Protein AF-A0A7S0AM60-F1 (afdb_monomer_lite)

Structure (mmCIF, N/CA/C/O backbone):
data_AF-A0A7S0AM60-F1
#
_entry.id   AF-A0A7S0AM60-F1
#
loop_
_atom_site.group_PDB
_atom_site.id
_atom_site.type_symbol
_atom_site.label_atom_id
_atom_site.label_alt_id
_atom_site.label_comp_id
_atom_site.label_asym_id
_atom_site.label_entity_id
_atom_site.label_seq_id
_atom_site.pdbx_PDB_ins_code
_atom_site.Cartn_x
_atom_site.Cartn_y
_atom_site.Cartn_z
_atom_site.occupancy
_atom_site.B_iso_or_equiv
_atom_site.auth_seq_id
_atom_site.auth_comp_id
_atom_site.auth_asym_id
_atom_site.auth_atom_id
_atom_site.pdbx_PDB_model_num
ATOM 1 N N . GLY A 1 1 ? 14.664 -9.187 2.694 1.00 61.78 1 GLY A N 1
ATOM 2 C CA . GLY A 1 1 ? 14.510 -7.841 3.279 1.00 61.78 1 GLY A CA 1
ATOM 3 C C . GLY A 1 1 ? 13.167 -7.243 2.916 1.00 61.78 1 GLY A C 1
ATOM 4 O O . GLY A 1 1 ? 12.250 -7.321 3.715 1.00 61.78 1 GLY A O 1
ATOM 5 N N . PHE A 1 2 ? 13.024 -6.719 1.698 1.00 70.62 2 PHE A N 1
ATOM 6 C CA . PHE A 1 2 ? 11.823 -5.989 1.263 1.00 70.62 2 PHE A CA 1
ATOM 7 C C . PHE A 1 2 ? 10.502 -6.776 1.340 1.00 70.62 2 PHE A C 1
ATOM 9 O O . PHE A 1 2 ? 9.524 -6.229 1.835 1.00 70.62 2 PHE A O 1
ATOM 16 N N . CYS A 1 3 ? 10.470 -8.064 0.969 1.00 72.56 3 CYS A N 1
ATOM 17 C CA . CYS A 1 3 ? 9.258 -8.883 1.144 1.00 72.56 3 CYS A CA 1
ATOM 18 C C . CYS A 1 3 ? 8.834 -9.038 2.612 1.00 72.56 3 CYS A C 1
ATOM 20 O O . CYS A 1 3 ? 7.645 -9.055 2.890 1.00 72.56 3 CYS A O 1
ATOM 22 N N . MET A 1 4 ? 9.782 -9.085 3.555 1.00 77.75 4 MET A N 1
ATOM 23 C CA . MET A 1 4 ? 9.442 -9.162 4.982 1.00 77.75 4 MET A CA 1
ATOM 24 C C . MET A 1 4 ? 8.799 -7.858 5.453 1.00 77.75 4 MET A C 1
ATOM 26 O O . MET A 1 4 ? 7.790 -7.885 6.141 1.00 77.75 4 MET A O 1
ATOM 30 N N . ILE A 1 5 ? 9.349 -6.708 5.046 1.00 79.50 5 ILE A N 1
ATOM 31 C CA . ILE A 1 5 ? 8.780 -5.389 5.373 1.00 79.50 5 ILE A CA 1
ATOM 32 C C . ILE A 1 5 ? 7.336 -5.298 4.872 1.00 79.50 5 ILE A C 1
ATOM 34 O O . ILE A 1 5 ? 6.461 -4.813 5.586 1.00 79.50 5 ILE A O 1
ATOM 38 N N . TRP A 1 6 ? 7.089 -5.804 3.665 1.00 77.06 6 TRP A N 1
ATOM 39 C CA . TRP A 1 6 ? 5.751 -5.896 3.102 1.00 77.06 6 TRP A CA 1
ATOM 40 C C . TRP A 1 6 ? 4.827 -6.748 3.967 1.00 77.06 6 TRP A C 1
ATOM 42 O O . TRP A 1 6 ? 3.741 -6.309 4.341 1.00 77.06 6 TRP A O 1
ATOM 52 N N . GLU A 1 7 ? 5.245 -7.970 4.272 1.00 78.12 7 GLU A N 1
ATOM 53 C CA . GLU A 1 7 ? 4.448 -8.928 5.030 1.00 78.12 7 GLU A CA 1
ATOM 54 C C . GLU A 1 7 ? 4.081 -8.379 6.413 1.00 78.12 7 GLU A C 1
ATOM 56 O O . GLU A 1 7 ? 2.904 -8.354 6.777 1.00 78.12 7 GLU A O 1
ATOM 61 N N . TYR A 1 8 ? 5.063 -7.819 7.125 1.00 80.50 8 TYR A N 1
ATOM 62 C CA . TYR A 1 8 ? 4.835 -7.137 8.397 1.00 80.50 8 TYR A CA 1
ATOM 63 C C . TYR A 1 8 ? 3.875 -5.958 8.255 1.00 80.50 8 TYR A C 1
ATOM 65 O O . TYR A 1 8 ? 2.996 -5.777 9.095 1.00 80.50 8 TYR A O 1
ATOM 73 N N . PHE A 1 9 ? 3.998 -5.168 7.188 1.00 81.75 9 PHE A N 1
ATOM 74 C CA . PHE A 1 9 ? 3.092 -4.052 6.960 1.00 81.75 9 PHE A CA 1
ATOM 75 C C . PHE A 1 9 ? 1.645 -4.511 6.766 1.00 81.75 9 PHE A C 1
ATOM 77 O O . PHE A 1 9 ? 0.739 -3.947 7.375 1.00 81.75 9 PHE A O 1
ATOM 84 N N . VAL A 1 10 ? 1.414 -5.542 5.952 1.00 78.81 10 VAL A N 1
ATOM 85 C CA . VAL A 1 10 ? 0.064 -6.074 5.720 1.00 78.81 10 VAL A CA 1
ATOM 86 C C . VAL A 1 10 ? -0.513 -6.654 7.007 1.00 78.81 10 VAL A C 1
ATOM 88 O O . VAL A 1 10 ? -1.672 -6.397 7.322 1.00 78.81 10 VAL A O 1
ATOM 91 N N . MET A 1 11 ? 0.297 -7.371 7.786 1.00 75.50 11 MET A N 1
ATOM 92 C CA . MET A 1 11 ? -0.126 -7.933 9.067 1.00 75.50 11 MET A CA 1
ATOM 93 C C . MET A 1 11 ? -0.525 -6.849 10.082 1.00 75.50 11 MET A C 1
ATOM 95 O O . MET A 1 11 ? -1.502 -7.020 10.809 1.00 75.50 11 MET A O 1
ATOM 99 N N . VAL A 1 12 ? 0.216 -5.738 10.138 1.00 74.75 12 VAL A N 1
ATOM 100 C CA . VAL A 1 12 ? 0.030 -4.696 11.160 1.00 74.75 12 VAL A CA 1
ATOM 101 C C . VAL A 1 12 ? -0.975 -3.625 10.737 1.00 74.75 12 VAL A C 1
ATOM 103 O O . VAL A 1 12 ? -1.734 -3.148 11.573 1.00 74.75 12 VAL A O 1
ATOM 106 N N . PHE A 1 13 ? -1.004 -3.230 9.465 1.00 72.88 13 PHE A N 1
ATOM 107 C CA . PHE A 1 13 ? -1.749 -2.050 9.011 1.00 72.88 13 PHE A CA 1
ATOM 108 C C . PHE A 1 13 ? -2.893 -2.351 8.041 1.00 72.88 13 PHE A C 1
ATOM 110 O O . PHE A 1 13 ? -3.678 -1.454 7.769 1.00 72.88 13 PHE A O 1
ATOM 117 N N . CYS A 1 14 ? -3.044 -3.571 7.519 1.00 71.88 14 CYS A N 1
ATOM 118 C CA . CYS A 1 14 ? -4.244 -3.934 6.751 1.00 71.88 14 CYS A CA 1
ATOM 119 C C . CYS A 1 14 ? -5.287 -4.582 7.671 1.00 71.88 14 CYS A C 1
ATOM 121 O O . CYS A 1 14 ? -5.603 -5.769 7.547 1.00 71.88 14 CYS A O 1
ATOM 123 N N . ARG A 1 15 ? -5.784 -3.809 8.645 1.00 74.62 15 ARG A N 1
ATOM 124 C CA . ARG A 1 15 ? -6.721 -4.286 9.678 1.00 74.62 15 ARG A CA 1
ATOM 125 C C . ARG A 1 15 ? -8.160 -3.836 9.423 1.00 74.62 15 ARG A C 1
ATOM 127 O O . ARG A 1 15 ? -9.092 -4.538 9.820 1.00 74.62 15 ARG A O 1
ATOM 134 N N . SER A 1 16 ? -8.346 -2.719 8.720 1.00 71.19 16 SER A N 1
ATOM 135 C CA . SER A 1 16 ? -9.656 -2.226 8.256 1.00 71.19 16 SER A CA 1
ATOM 136 C C . SER A 1 16 ? -10.169 -2.995 7.048 1.00 71.19 16 SER A C 1
ATOM 138 O O . SER A 1 16 ? -9.414 -3.341 6.144 1.00 71.19 16 SER A O 1
ATOM 140 N N . ALA A 1 17 ? -11.484 -3.171 6.954 1.00 69.81 17 ALA A N 1
ATOM 141 C CA . ALA A 1 17 ? -12.117 -3.780 5.787 1.00 69.81 17 ALA A CA 1
ATOM 142 C C . ALA A 1 17 ? -11.787 -3.008 4.493 1.00 69.81 17 ALA A C 1
ATOM 144 O O . ALA A 1 17 ? -11.596 -3.598 3.429 1.00 69.81 17 ALA A O 1
ATOM 145 N N . LEU A 1 18 ? -11.656 -1.680 4.595 1.00 71.50 18 LEU A N 1
ATOM 146 C CA . LEU A 1 18 ? -11.310 -0.817 3.466 1.00 71.50 18 LEU A CA 1
ATOM 147 C C . LEU A 1 18 ? -9.846 -1.004 3.031 1.00 71.50 18 LEU A C 1
ATOM 149 O O . LEU A 1 18 ? -9.579 -1.107 1.833 1.00 71.50 18 LEU A O 1
ATOM 153 N N . SER A 1 19 ? -8.903 -1.119 3.974 1.00 76.88 19 SER A N 1
ATOM 154 C CA . SER A 1 19 ? -7.489 -1.345 3.637 1.00 76.88 19 SER A CA 1
ATOM 155 C C . SER A 1 19 ? -7.263 -2.720 3.019 1.00 76.88 19 SER A C 1
ATOM 157 O O . SER A 1 19 ? -6.593 -2.815 1.991 1.00 76.88 19 SER A O 1
ATOM 159 N N . VAL A 1 20 ? -7.896 -3.764 3.563 1.00 76.69 20 VAL A N 1
ATOM 160 C CA . VAL A 1 20 ? -7.743 -5.136 3.063 1.00 76.69 20 VAL A CA 1
ATOM 161 C C . VAL A 1 20 ? -8.283 -5.298 1.643 1.00 76.69 20 VAL A C 1
ATOM 163 O O . VAL A 1 20 ? -7.793 -6.123 0.880 1.00 76.69 20 VAL A O 1
ATOM 166 N N . HIS A 1 21 ? -9.259 -4.488 1.246 1.00 75.62 21 HIS A N 1
ATOM 167 C CA . HIS A 1 21 ? -9.797 -4.532 -0.106 1.00 75.62 21 HIS A CA 1
ATOM 168 C C . HIS A 1 21 ? -9.035 -3.627 -1.085 1.00 75.62 21 HIS A C 1
ATOM 170 O O . HIS A 1 21 ? -8.813 -3.998 -2.240 1.00 75.62 21 HIS A O 1
ATOM 176 N N . PHE A 1 22 ? -8.628 -2.437 -0.639 1.00 80.06 22 PHE A N 1
ATOM 177 C CA . PHE A 1 22 ? -7.926 -1.456 -1.466 1.00 80.06 22 PHE A CA 1
ATOM 178 C C . PHE A 1 22 ? -6.485 -1.882 -1.771 1.00 80.06 22 PHE A C 1
ATOM 180 O O . PHE A 1 22 ? -6.067 -1.892 -2.930 1.00 80.06 22 PHE A O 1
ATOM 187 N N . PHE A 1 23 ? -5.738 -2.279 -0.742 1.00 80.56 23 PHE A N 1
ATOM 188 C CA . PHE A 1 23 ? -4.304 -2.530 -0.830 1.00 80.56 23 PHE A CA 1
ATOM 189 C C . PHE A 1 23 ? -3.905 -3.639 -1.829 1.00 80.56 23 PHE A C 1
ATOM 191 O O . PHE A 1 23 ? -3.095 -3.354 -2.715 1.00 80.56 23 PHE A O 1
ATOM 198 N N . PRO A 1 24 ? -4.479 -4.863 -1.803 1.00 80.06 24 PRO A N 1
ATOM 199 C CA . PRO A 1 24 ? -4.092 -5.917 -2.746 1.00 80.06 24 PRO A CA 1
ATOM 200 C C . PRO A 1 24 ? -4.479 -5.594 -4.194 1.00 80.06 24 PRO A C 1
ATOM 202 O O . PRO A 1 24 ? -3.804 -6.032 -5.123 1.00 80.06 24 PRO A O 1
ATOM 205 N N . ARG A 1 25 ? -5.535 -4.799 -4.410 1.00 83.56 25 ARG A N 1
ATOM 206 C CA . ARG A 1 25 ? -5.953 -4.380 -5.757 1.00 83.56 25 ARG A CA 1
ATOM 207 C C . ARG A 1 25 ? -4.990 -3.368 -6.356 1.00 83.56 25 ARG A C 1
ATOM 209 O O . ARG A 1 25 ? -4.619 -3.501 -7.517 1.00 83.56 25 ARG A O 1
ATOM 216 N N . ILE A 1 26 ? -4.569 -2.386 -5.5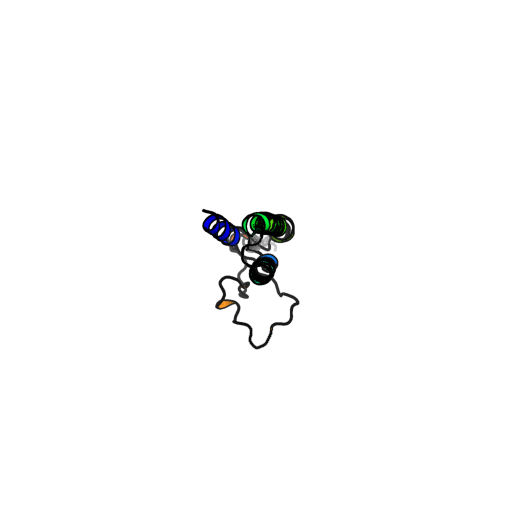63 1.00 86.50 26 ILE A N 1
ATOM 217 C CA . ILE A 1 26 ? -3.587 -1.383 -5.983 1.00 86.50 26 ILE A CA 1
ATOM 218 C C . ILE A 1 26 ? -2.218 -2.023 -6.223 1.00 86.50 26 ILE A C 1
ATOM 220 O O . ILE A 1 26 ? -1.591 -1.752 -7.244 1.00 86.50 26 ILE A O 1
ATOM 224 N N . LEU A 1 27 ? -1.802 -2.936 -5.342 1.00 86.19 27 LEU A N 1
ATOM 225 C CA . LEU A 1 27 ? -0.605 -3.760 -5.513 1.00 86.19 27 LEU A CA 1
ATOM 226 C C . LEU A 1 27 ? -0.615 -4.477 -6.866 1.00 86.19 27 LEU A C 1
ATOM 228 O O . LEU A 1 27 ? 0.322 -4.334 -7.652 1.00 86.19 27 LEU A O 1
ATOM 232 N N . LEU A 1 28 ? -1.692 -5.218 -7.148 1.00 86.88 28 LEU A N 1
ATOM 233 C CA . LEU A 1 28 ? -1.839 -5.972 -8.391 1.00 86.88 28 LEU A CA 1
ATOM 234 C C . LEU A 1 28 ? -1.841 -5.032 -9.600 1.00 86.88 28 LEU A C 1
ATOM 236 O O . LEU A 1 28 ? -1.158 -5.305 -10.582 1.00 86.88 28 LEU A O 1
ATOM 240 N N . LEU A 1 29 ? -2.539 -3.897 -9.523 1.00 89.56 29 LEU A N 1
ATOM 241 C CA . LEU A 1 29 ? -2.575 -2.904 -10.596 1.00 89.56 29 LEU A CA 1
ATOM 242 C C . LEU A 1 29 ? -1.174 -2.359 -10.909 1.00 89.56 29 LEU A C 1
ATOM 244 O O . LEU A 1 29 ? -0.771 -2.354 -12.071 1.00 89.56 29 LEU A O 1
ATOM 248 N N . TYR A 1 30 ? -0.402 -1.958 -9.896 1.00 87.94 30 TYR A N 1
ATOM 249 C CA . TYR A 1 30 ? 0.976 -1.502 -10.096 1.00 87.94 30 TYR A CA 1
ATOM 250 C C . TYR A 1 30 ? 1.885 -2.611 -10.625 1.00 87.94 30 TYR A C 1
ATOM 252 O O . TYR A 1 30 ? 2.734 -2.355 -11.477 1.00 87.94 30 TYR A O 1
ATOM 260 N N . PHE A 1 31 ? 1.693 -3.848 -10.167 1.00 87.69 31 PHE A N 1
ATOM 261 C CA . PHE A 1 31 ? 2.415 -5.011 -10.675 1.00 87.69 31 PHE A CA 1
ATOM 262 C C . PHE A 1 31 ? 2.113 -5.279 -12.156 1.00 87.69 31 PHE A C 1
ATOM 264 O O . PHE A 1 31 ? 3.036 -5.506 -12.937 1.00 87.69 31 PHE A O 1
ATOM 271 N N . VAL A 1 32 ? 0.845 -5.200 -12.566 1.00 90.94 32 VAL A N 1
ATOM 272 C CA . VAL A 1 32 ? 0.423 -5.376 -13.962 1.00 90.94 32 VAL A CA 1
ATOM 273 C C . VAL A 1 32 ? 0.951 -4.250 -14.842 1.00 90.94 32 VAL A C 1
ATOM 275 O O . VAL A 1 32 ? 1.475 -4.534 -15.912 1.00 90.94 32 VAL A O 1
ATOM 278 N N . LEU A 1 33 ? 0.889 -2.992 -14.397 1.00 88.94 33 LEU A N 1
ATOM 279 C CA . LEU A 1 33 ? 1.471 -1.869 -15.141 1.00 88.94 33 LEU A CA 1
ATOM 280 C C . LEU A 1 33 ? 2.977 -2.050 -15.355 1.00 88.94 33 LEU A C 1
ATOM 282 O O . LEU A 1 33 ? 3.468 -1.850 -16.465 1.00 88.94 33 LEU A O 1
ATOM 286 N N . TYR A 1 34 ? 3.694 -2.492 -14.319 1.00 87.88 34 TYR A N 1
ATOM 287 C CA . TYR A 1 34 ? 5.109 -2.830 -14.437 1.00 87.88 34 TYR A CA 1
ATOM 288 C C . TYR A 1 34 ? 5.343 -3.977 -15.435 1.00 87.88 34 TYR A C 1
ATOM 290 O O . TYR A 1 34 ? 6.257 -3.900 -16.252 1.00 87.88 34 TYR A O 1
ATOM 298 N N . HIS A 1 35 ? 4.493 -5.008 -15.442 1.00 88.56 35 HIS A N 1
ATOM 299 C CA . HIS A 1 35 ? 4.600 -6.117 -16.399 1.00 88.56 35 HIS A CA 1
ATOM 300 C C . HIS A 1 35 ? 4.282 -5.701 -17.835 1.00 88.56 35 HIS A C 1
ATOM 302 O O . HIS A 1 35 ? 4.961 -6.149 -18.754 1.00 88.56 35 HIS A O 1
ATOM 308 N N . ILE A 1 36 ? 3.290 -4.832 -18.045 1.00 89.62 36 ILE A N 1
ATOM 309 C CA . ILE A 1 36 ? 2.988 -4.266 -19.365 1.00 89.62 36 ILE A CA 1
ATOM 310 C C . ILE A 1 36 ? 4.203 -3.487 -19.876 1.00 89.62 36 ILE A C 1
ATOM 312 O O . ILE A 1 36 ? 4.614 -3.689 -21.016 1.00 89.62 36 ILE A O 1
ATOM 316 N N . TYR A 1 37 ? 4.819 -2.659 -19.025 1.00 87.44 37 TYR A N 1
ATOM 317 C CA . TYR A 1 37 ? 6.056 -1.955 -19.363 1.00 87.44 37 TYR A CA 1
ATOM 318 C C . TYR A 1 37 ? 7.177 -2.937 -19.735 1.00 87.44 37 TYR A C 1
ATOM 320 O O . TYR A 1 37 ? 7.753 -2.832 -20.820 1.00 87.44 37 TYR A O 1
ATOM 328 N N . PHE A 1 38 ? 7.414 -3.940 -18.888 1.00 85.69 38 PHE A N 1
ATOM 329 C CA . PHE A 1 38 ? 8.457 -4.946 -19.086 1.00 85.69 38 PHE A CA 1
ATOM 330 C C . PHE A 1 38 ? 8.274 -5.755 -20.381 1.00 85.69 38 PHE A C 1
ATOM 332 O O . PHE A 1 38 ? 9.247 -6.033 -21.079 1.00 85.69 38 PHE A O 1
ATOM 339 N N . LEU A 1 39 ? 7.031 -6.105 -20.730 1.00 86.88 39 LEU A N 1
ATOM 340 C CA . LEU A 1 39 ? 6.704 -6.830 -21.962 1.00 86.88 39 LEU A CA 1
ATOM 341 C C . LEU A 1 39 ? 6.774 -5.940 -23.208 1.00 86.88 39 LEU A C 1
ATOM 343 O O . LEU A 1 39 ? 7.101 -6.432 -24.285 1.00 86.88 39 LEU A O 1
ATOM 347 N N . SER A 1 40 ? 6.467 -4.646 -23.077 1.00 86.50 40 SER A N 1
ATOM 348 C CA . SER A 1 40 ? 6.474 -3.710 -24.207 1.00 86.50 40 SER A CA 1
ATOM 349 C C . SER A 1 40 ? 7.883 -3.394 -24.715 1.00 86.50 40 SER A C 1
ATOM 351 O O . SER A 1 40 ? 8.082 -3.248 -25.919 1.00 86.50 40 SER A O 1
ATOM 353 N N . ALA A 1 41 ? 8.862 -3.313 -23.810 1.00 80.75 41 ALA A N 1
ATOM 354 C CA . ALA A 1 41 ? 10.252 -3.019 -24.130 1.00 80.75 41 ALA A CA 1
ATOM 355 C C . ALA A 1 41 ? 11.179 -3.924 -23.297 1.00 80.75 41 ALA A C 1
ATOM 357 O O . ALA A 1 41 ? 11.663 -3.506 -22.239 1.00 80.75 41 ALA A O 1
ATOM 358 N N . PRO A 1 42 ? 11.433 -5.170 -23.741 1.00 75.31 42 PRO A N 1
ATOM 359 C CA . PRO A 1 42 ? 12.287 -6.087 -22.998 1.00 75.31 42 PRO A CA 1
ATOM 360 C C . PRO A 1 42 ? 13.688 -5.476 -22.845 1.00 75.31 42 PRO A C 1
ATOM 362 O O . PRO A 1 42 ? 14.293 -5.057 -23.829 1.00 75.31 42 PRO A O 1
ATOM 365 N N . TYR A 1 43 ? 14.191 -5.420 -21.607 1.00 68.88 43 TYR A N 1
ATOM 366 C CA . TYR A 1 43 ? 15.489 -4.843 -21.203 1.00 68.88 43 TYR A CA 1
ATOM 367 C C . TYR A 1 43 ? 15.651 -3.313 -21.257 1.00 68.88 43 TYR A C 1
ATOM 369 O O . TYR A 1 43 ? 16.710 -2.813 -20.868 1.00 68.88 43 TYR A O 1
ATOM 377 N N . ALA A 1 44 ? 14.639 -2.538 -21.649 1.00 73.00 44 ALA A N 1
ATOM 378 C CA . ALA A 1 44 ? 14.737 -1.081 -21.572 1.00 73.00 44 ALA A CA 1
ATOM 379 C C . ALA A 1 44 ? 14.577 -0.613 -20.115 1.00 73.00 44 ALA A C 1
ATOM 381 O O . ALA A 1 44 ? 13.525 -0.818 -19.522 1.00 73.00 44 ALA A O 1
ATOM 382 N N . TRP A 1 45 ? 15.629 -0.017 -19.539 1.00 82.56 45 TRP A N 1
ATOM 383 C CA . TRP A 1 45 ? 15.653 0.702 -18.248 1.00 82.56 45 TRP A CA 1
ATOM 384 C C . TRP A 1 45 ? 14.787 0.122 -17.113 1.00 82.56 45 TRP A C 1
ATOM 386 O O . TRP A 1 45 ? 14.188 0.868 -16.335 1.00 82.56 45 TRP A O 1
ATOM 396 N N . PHE A 1 46 ? 14.742 -1.204 -16.981 1.00 83.38 46 PHE A N 1
ATOM 397 C CA . PHE A 1 46 ? 13.907 -1.874 -15.981 1.00 83.38 46 PHE A CA 1
ATOM 398 C C . PHE A 1 46 ? 14.270 -1.443 -14.548 1.00 83.38 46 PHE A C 1
ATOM 400 O O . PHE A 1 46 ? 13.380 -1.225 -13.728 1.00 83.38 46 PHE A O 1
ATOM 407 N N . ASP A 1 47 ? 15.560 -1.208 -14.282 1.00 82.56 47 ASP A N 1
ATOM 408 C CA . ASP A 1 47 ? 16.053 -0.685 -13.003 1.00 82.56 47 ASP A CA 1
ATOM 409 C C . ASP A 1 47 ? 15.478 0.699 -12.673 1.00 82.56 47 ASP A C 1
ATOM 411 O O . ASP A 1 47 ? 15.126 0.983 -11.529 1.00 82.56 47 ASP A O 1
ATOM 415 N N . VAL A 1 48 ? 15.327 1.563 -13.682 1.00 86.44 48 VAL A N 1
ATOM 416 C CA . VAL A 1 48 ? 14.780 2.916 -13.502 1.00 86.44 48 VAL A CA 1
ATOM 417 C C . VAL A 1 48 ? 13.273 2.857 -13.272 1.00 86.44 48 VAL A C 1
ATOM 419 O O . VAL A 1 48 ? 12.759 3.644 -12.486 1.00 86.44 48 VAL A O 1
ATOM 422 N N . ALA A 1 49 ? 12.569 1.912 -13.902 1.00 85.56 49 ALA A N 1
ATOM 423 C CA . ALA A 1 49 ? 11.129 1.708 -13.728 1.00 85.56 49 ALA A CA 1
ATOM 424 C C . ALA A 1 49 ? 10.754 1.075 -12.372 1.00 85.56 49 ALA A C 1
ATOM 426 O O . ALA A 1 49 ? 9.635 1.272 -11.890 1.00 85.56 49 ALA A O 1
ATOM 427 N N . LEU A 1 50 ? 11.686 0.377 -11.712 1.00 85.88 50 LEU A N 1
ATOM 428 C CA . LEU A 1 50 ? 11.495 -0.132 -10.348 1.00 85.88 50 LEU A CA 1
ATOM 429 C C . LEU A 1 50 ? 11.396 0.990 -9.304 1.00 85.88 50 LEU A C 1
ATOM 431 O O . LEU A 1 50 ? 10.641 0.864 -8.339 1.00 85.88 50 LEU A O 1
ATOM 435 N N . VAL A 1 51 ? 12.111 2.101 -9.501 1.00 88.12 51 VAL A N 1
ATOM 436 C CA . VAL A 1 51 ? 12.102 3.249 -8.577 1.00 88.12 51 VAL A CA 1
ATOM 437 C C . VAL A 1 51 ? 10.704 3.874 -8.419 1.00 88.12 51 VAL A C 1
ATOM 439 O O . VAL A 1 51 ? 10.227 3.950 -7.285 1.00 88.12 51 VAL A O 1
ATOM 442 N N . PRO A 1 52 ? 9.995 4.298 -9.487 1.00 87.69 52 PRO A N 1
ATOM 443 C CA . PRO A 1 52 ? 8.648 4.840 -9.353 1.00 87.69 52 PRO A CA 1
ATOM 444 C C . PRO A 1 52 ? 7.659 3.785 -8.858 1.00 87.69 52 PRO A C 1
ATOM 446 O O . PRO A 1 52 ? 6.784 4.122 -8.068 1.00 87.69 52 PRO A O 1
ATOM 449 N N . TRP A 1 53 ? 7.814 2.512 -9.241 1.00 87.62 53 TRP A N 1
ATOM 450 C CA . TRP A 1 53 ? 6.973 1.433 -8.716 1.00 87.62 53 TRP A CA 1
ATOM 451 C C . TRP A 1 53 ? 7.082 1.315 -7.188 1.00 87.62 53 TRP A C 1
ATOM 453 O O . TRP A 1 53 ? 6.065 1.274 -6.495 1.00 87.62 53 TRP A O 1
ATOM 463 N N . PHE A 1 54 ? 8.304 1.357 -6.651 1.00 86.81 54 PHE A N 1
ATOM 464 C CA . PHE A 1 54 ? 8.538 1.351 -5.208 1.00 86.81 54 PHE A CA 1
ATOM 465 C C . PHE A 1 54 ? 7.979 2.606 -4.518 1.00 86.81 54 PHE A C 1
ATOM 467 O O . PHE A 1 54 ? 7.348 2.499 -3.467 1.00 86.81 54 PHE A O 1
ATOM 474 N N . LEU A 1 55 ? 8.156 3.791 -5.113 1.00 89.81 55 LEU A N 1
ATOM 475 C CA . LEU A 1 55 ? 7.620 5.042 -4.563 1.00 89.81 55 LEU A CA 1
ATOM 476 C C . LEU A 1 55 ? 6.086 5.056 -4.537 1.00 89.81 55 LEU A C 1
ATOM 478 O O . LEU A 1 55 ? 5.500 5.460 -3.533 1.00 89.81 55 LEU A O 1
ATOM 482 N N . PHE A 1 56 ? 5.424 4.577 -5.594 1.00 89.44 56 PHE A N 1
ATOM 483 C CA . PHE A 1 56 ? 3.965 4.457 -5.625 1.00 89.44 56 PHE A CA 1
ATOM 484 C C . PHE A 1 56 ? 3.450 3.453 -4.598 1.00 89.44 56 PHE A C 1
ATOM 486 O O . PHE A 1 56 ? 2.420 3.692 -3.966 1.00 89.44 56 PHE A O 1
ATOM 493 N N . LEU A 1 57 ? 4.183 2.361 -4.379 1.00 87.62 57 LEU A N 1
ATOM 494 C CA . LEU A 1 57 ? 3.845 1.406 -3.337 1.00 87.62 57 LEU A CA 1
ATOM 495 C C . LEU A 1 57 ? 3.979 2.023 -1.938 1.00 87.62 57 LEU A C 1
ATOM 497 O O . LEU A 1 57 ? 3.054 1.914 -1.135 1.00 87.62 57 LEU A O 1
ATOM 501 N N . ALA A 1 58 ? 5.083 2.717 -1.658 1.00 88.69 58 ALA A N 1
ATOM 502 C CA . ALA A 1 58 ? 5.285 3.409 -0.387 1.00 88.69 58 ALA A CA 1
ATOM 503 C C . ALA A 1 58 ? 4.210 4.485 -0.148 1.00 88.69 58 ALA A C 1
ATOM 505 O O . ALA A 1 58 ? 3.676 4.600 0.956 1.00 88.69 58 ALA A O 1
ATOM 506 N N . GLN A 1 59 ? 3.828 5.220 -1.196 1.00 91.38 59 GLN A N 1
ATOM 507 C CA . GLN A 1 59 ? 2.722 6.174 -1.150 1.00 91.38 59 GLN A CA 1
ATOM 508 C C . GLN A 1 59 ? 1.389 5.482 -0.832 1.00 91.38 59 GLN A C 1
ATOM 510 O O . GLN A 1 59 ? 0.622 5.981 -0.009 1.00 91.38 59 GLN A O 1
ATOM 515 N N . ALA A 1 60 ? 1.109 4.329 -1.448 1.00 87.50 60 ALA A N 1
ATOM 516 C CA . ALA A 1 60 ? -0.092 3.552 -1.156 1.00 87.50 60 ALA A CA 1
ATOM 517 C C . ALA A 1 60 ? -0.107 3.063 0.303 1.00 87.50 60 ALA A C 1
ATOM 519 O O . ALA A 1 60 ? -1.137 3.174 0.963 1.00 87.50 60 ALA A O 1
ATOM 520 N N . MET A 1 61 ? 1.034 2.609 0.832 1.00 86.69 61 MET A N 1
ATOM 521 C CA . MET A 1 61 ? 1.190 2.209 2.238 1.00 86.69 61 MET A CA 1
ATOM 522 C C . MET A 1 61 ? 0.942 3.383 3.203 1.00 86.69 61 MET A C 1
ATOM 524 O O . MET A 1 61 ? 0.220 3.247 4.194 1.00 86.69 61 MET A O 1
ATOM 528 N N . ALA A 1 62 ? 1.488 4.564 2.904 1.00 89.44 62 ALA A N 1
ATOM 529 C CA . ALA A 1 62 ? 1.237 5.767 3.696 1.00 89.44 62 ALA A CA 1
ATOM 530 C C . ALA A 1 62 ? -0.247 6.175 3.651 1.00 89.44 62 ALA A C 1
ATOM 532 O O . ALA A 1 62 ? -0.840 6.485 4.686 1.00 89.44 62 ALA A O 1
ATOM 533 N N . TYR A 1 63 ? -0.869 6.110 2.470 1.00 88.56 63 TYR A N 1
ATOM 534 C CA . TYR A 1 63 ? -2.288 6.412 2.290 1.00 88.56 63 TYR A CA 1
ATOM 535 C C . TYR A 1 63 ? -3.184 5.471 3.102 1.00 88.56 63 TYR A C 1
ATOM 537 O O . TYR A 1 63 ? -4.102 5.938 3.777 1.00 88.56 63 TYR A O 1
ATOM 545 N N . THR A 1 64 ? -2.904 4.162 3.101 1.00 86.31 64 THR A N 1
ATOM 546 C CA . THR A 1 64 ? -3.694 3.208 3.889 1.00 86.31 64 THR A CA 1
ATOM 547 C C . THR A 1 64 ? -3.610 3.488 5.387 1.00 86.31 64 THR A C 1
ATOM 549 O O . THR A 1 64 ? -4.627 3.403 6.069 1.00 86.31 64 THR A O 1
ATOM 552 N N . ILE A 1 65 ? -2.446 3.895 5.905 1.00 86.50 65 ILE A N 1
ATOM 553 C CA . ILE A 1 65 ? -2.326 4.253 7.324 1.00 86.50 65 ILE A CA 1
ATOM 554 C C . ILE A 1 65 ? -3.147 5.512 7.623 1.00 86.50 65 ILE A C 1
ATOM 556 O O . ILE A 1 65 ? -4.015 5.502 8.494 1.00 86.50 65 ILE A O 1
ATOM 560 N N . VAL A 1 66 ? -2.882 6.598 6.895 1.00 88.81 66 VAL A N 1
ATOM 561 C CA . VAL A 1 66 ? -3.412 7.923 7.244 1.00 88.81 66 VAL A CA 1
ATOM 562 C C . VAL A 1 66 ? -4.918 8.016 7.017 1.00 88.81 66 VAL A C 1
ATOM 564 O O . VAL A 1 66 ? -5.633 8.590 7.835 1.00 88.81 66 VAL A O 1
ATOM 567 N N . VAL A 1 67 ? -5.408 7.454 5.911 1.00 86.69 67 VAL A N 1
ATOM 568 C CA . VAL A 1 67 ? -6.793 7.655 5.464 1.00 86.69 67 VAL A CA 1
ATOM 569 C C . VAL A 1 67 ? -7.710 6.509 5.873 1.00 86.69 67 VAL A C 1
ATOM 571 O O . VAL A 1 67 ? -8.911 6.726 6.008 1.00 86.69 67 VAL A O 1
ATOM 574 N N . LEU A 1 68 ? -7.186 5.297 6.078 1.00 82.88 68 LEU A N 1
ATOM 575 C CA . LEU A 1 68 ? -8.022 4.127 6.368 1.00 82.88 68 LEU A CA 1
ATOM 576 C C . LEU A 1 68 ? -7.888 3.686 7.823 1.00 82.88 68 LEU A C 1
ATOM 578 O O . LEU A 1 68 ? -8.896 3.597 8.520 1.00 82.88 68 LEU A O 1
ATOM 582 N N . GLU A 1 69 ? -6.662 3.469 8.301 1.00 83.06 69 GLU A N 1
ATOM 583 C CA . GLU A 1 69 ? -6.423 2.922 9.642 1.00 83.06 69 GLU A CA 1
ATOM 584 C C . GLU A 1 69 ? -6.690 3.927 10.763 1.00 83.06 69 GLU A C 1
ATOM 586 O O . GLU A 1 69 ? -7.439 3.611 11.684 1.00 83.06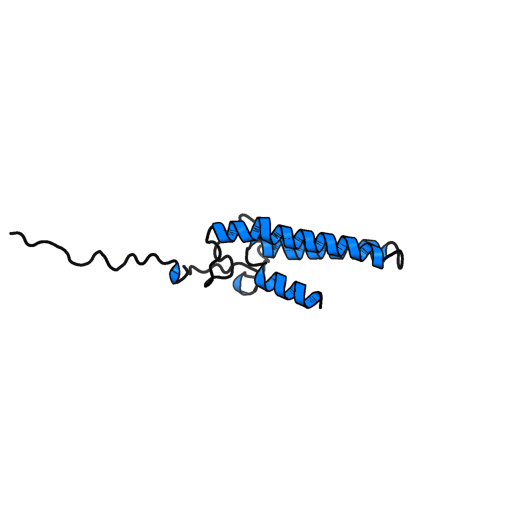 69 GLU A O 1
ATOM 591 N N . ILE A 1 70 ? -6.137 5.144 10.690 1.00 83.69 70 ILE A N 1
ATOM 592 C CA . ILE A 1 70 ? -6.333 6.169 11.733 1.00 83.69 70 ILE A CA 1
ATOM 593 C C . ILE A 1 70 ? -7.823 6.459 11.991 1.00 83.69 70 ILE A C 1
ATOM 595 O O . ILE A 1 70 ? -8.245 6.392 13.148 1.00 83.69 70 ILE A O 1
ATOM 599 N N . PRO A 1 71 ? -8.661 6.749 10.976 1.00 83.06 71 PRO A N 1
ATOM 600 C CA . PRO A 1 71 ? -10.068 7.028 11.235 1.00 83.06 71 PRO A CA 1
ATOM 601 C C . PRO A 1 71 ? -10.865 5.779 11.618 1.00 83.06 71 PRO A C 1
ATOM 603 O O . PRO A 1 71 ? -11.867 5.905 12.315 1.00 83.06 71 PRO A O 1
ATOM 606 N N . ALA A 1 72 ? -10.458 4.577 11.197 1.00 77.44 72 ALA A N 1
ATOM 607 C CA . ALA A 1 72 ? -11.112 3.351 11.650 1.00 77.44 72 ALA A CA 1
ATOM 608 C C . ALA A 1 72 ? -10.793 3.041 13.123 1.00 77.44 72 ALA A C 1
ATOM 610 O O . ALA A 1 72 ? -11.692 2.650 13.867 1.00 77.44 72 ALA A O 1
ATOM 611 N N . ALA A 1 73 ? -9.565 3.319 13.568 1.00 77.50 73 ALA A N 1
ATOM 612 C CA . ALA A 1 73 ? -9.187 3.265 14.977 1.00 77.50 73 ALA A CA 1
ATOM 613 C C . ALA A 1 73 ? -9.929 4.328 15.807 1.00 77.50 73 ALA A C 1
ATOM 615 O O . ALA A 1 73 ? -10.472 4.011 16.860 1.00 77.50 73 ALA A O 1
ATOM 616 N N . ALA A 1 74 ? -10.036 5.567 15.310 1.00 80.81 74 ALA A N 1
ATOM 617 C CA . ALA A 1 74 ? -10.767 6.642 15.991 1.00 80.81 74 ALA A CA 1
ATOM 618 C C . ALA A 1 74 ? -12.274 6.357 16.148 1.00 80.81 74 ALA A C 1
ATOM 620 O O . ALA A 1 74 ? -12.903 6.869 17.068 1.00 80.81 74 ALA A O 1
ATOM 621 N N . ARG A 1 75 ? -12.857 5.533 15.266 1.00 76.56 75 ARG A N 1
ATOM 622 C CA . ARG A 1 75 ? -14.255 5.076 15.355 1.00 76.56 75 ARG A CA 1
ATOM 623 C C . ARG A 1 75 ? -14.473 3.922 16.342 1.00 76.56 75 ARG A C 1
ATOM 625 O O . ARG A 1 75 ? -15.601 3.457 16.450 1.00 76.56 75 ARG A O 1
ATOM 632 N N . GLY A 1 76 ? -13.424 3.413 16.991 1.00 70.69 76 GLY A N 1
ATOM 633 C CA . GLY A 1 76 ? -13.516 2.213 17.832 1.00 70.69 76 GLY A CA 1
ATOM 634 C C . GLY A 1 76 ? -13.780 0.930 17.037 1.00 70.69 76 GLY A C 1
ATOM 635 O O . GLY A 1 76 ? -14.060 -0.115 17.611 1.00 70.69 76 GLY A O 1
ATOM 636 N N . ALA A 1 77 ? -13.666 0.973 15.704 1.00 68.88 77 ALA A N 1
ATOM 637 C CA . ALA A 1 77 ? -13.902 -0.193 14.858 1.00 68.88 77 ALA A CA 1
ATOM 638 C C . ALA A 1 77 ? -12.795 -1.256 15.018 1.00 68.88 77 ALA A C 1
ATOM 640 O O . ALA A 1 77 ? -12.969 -2.399 14.603 1.00 68.88 77 ALA A O 1
ATOM 641 N N . MET A 1 78 ? -11.664 -0.876 15.622 1.00 70.06 78 MET A N 1
ATOM 642 C CA . MET A 1 78 ? -10.540 -1.742 15.968 1.00 70.06 78 MET A CA 1
ATOM 643 C C . MET A 1 78 ? -10.133 -1.501 17.417 1.00 70.06 78 MET A C 1
ATOM 645 O O . MET A 1 78 ? -9.998 -0.351 17.836 1.00 70.06 78 MET A O 1
ATOM 649 N N . SER A 1 79 ? -9.849 -2.575 18.147 1.00 67.31 79 SER A N 1
ATOM 650 C CA . SER A 1 79 ? -9.309 -2.525 19.508 1.00 67.31 79 SER A CA 1
ATOM 651 C C . SER A 1 79 ? -8.090 -3.444 19.636 1.00 67.31 79 SER A C 1
ATOM 653 O O . SER A 1 79 ? -7.739 -4.166 18.703 1.00 67.31 79 SER A O 1
ATOM 655 N N . ALA A 1 80 ? -7.411 -3.420 20.785 1.00 68.44 80 ALA A N 1
ATOM 656 C CA . ALA A 1 80 ? -6.302 -4.339 21.042 1.00 68.44 80 ALA A CA 1
ATOM 657 C C . ALA A 1 80 ? -6.762 -5.811 21.107 1.00 68.44 80 ALA A C 1
ATOM 659 O O . ALA A 1 80 ? -6.011 -6.701 20.718 1.00 68.44 80 ALA A O 1
ATOM 660 N N . GLU A 1 81 ? -8.000 -6.063 21.554 1.00 63.59 81 GLU A N 1
ATOM 661 C CA . GLU A 1 81 ? -8.605 -7.405 21.591 1.00 63.59 81 GLU A CA 1
ATOM 662 C C . GLU A 1 81 ? -9.159 -7.845 20.240 1.00 63.59 81 GLU A C 1
ATOM 664 O O . GLU A 1 81 ? -9.065 -9.013 19.870 1.00 63.59 81 GLU A O 1
ATOM 669 N N . CYS A 1 82 ? -9.753 -6.902 19.508 1.00 63.59 82 CYS A N 1
ATOM 670 C CA . CYS A 1 82 ? -10.285 -7.105 18.172 1.00 63.59 82 CYS A CA 1
ATOM 671 C C . CYS A 1 82 ? -9.397 -6.334 17.193 1.00 63.59 82 CYS A C 1
ATOM 673 O O . CYS A 1 82 ? -9.780 -5.253 16.734 1.00 63.59 82 CYS A O 1
ATOM 675 N N . PRO A 1 83 ? -8.201 -6.867 16.861 1.00 63.12 83 PRO A N 1
ATOM 676 C CA . PRO A 1 83 ? -7.245 -6.174 16.007 1.00 63.12 83 PRO A CA 1
ATOM 677 C C . PRO A 1 83 ? -7.780 -5.970 14.591 1.00 63.12 83 PRO A C 1
ATOM 679 O O . PRO A 1 83 ? -7.170 -5.242 13.822 1.00 63.12 83 PRO A O 1
ATOM 682 N N . ARG A 1 84 ? -8.899 -6.600 14.232 1.00 68.06 84 ARG A N 1
ATOM 683 C CA . ARG A 1 84 ? -9.524 -6.490 12.925 1.00 68.06 84 ARG A CA 1
ATOM 684 C C . ARG A 1 84 ? -10.879 -5.824 13.026 1.00 68.06 84 ARG A C 1
ATOM 686 O O . ARG A 1 84 ? -11.610 -6.087 13.974 1.00 68.06 84 ARG A O 1
ATOM 693 N N . GLU A 1 85 ? -11.219 -5.026 12.019 1.00 63.53 85 GLU A N 1
ATOM 694 C CA . GLU A 1 85 ? -12.532 -4.394 11.931 1.00 63.53 85 GLU A CA 1
ATOM 695 C C . GLU A 1 85 ? -13.638 -5.461 11.903 1.00 63.53 85 GLU A C 1
ATOM 697 O O . GLU A 1 85 ? -13.828 -6.157 10.905 1.00 63.53 85 GLU A O 1
ATOM 702 N N . VAL A 1 86 ? -14.323 -5.622 13.041 1.00 54.19 86 VAL A N 1
ATOM 703 C CA . VAL A 1 86 ? -15.375 -6.635 13.262 1.00 54.19 86 VAL A CA 1
ATOM 704 C C . VAL A 1 86 ? -16.661 -6.244 12.536 1.00 54.19 86 VAL A C 1
ATOM 706 O O . VAL A 1 86 ? -17.388 -7.092 12.022 1.00 54.19 86 VAL A O 1
ATOM 709 N N . TYR A 1 87 ? -16.929 -4.941 12.461 1.00 53.97 87 TYR A N 1
ATOM 710 C CA . TYR A 1 87 ? -18.191 -4.399 11.983 1.00 53.97 87 TYR A CA 1
ATOM 711 C C . TYR A 1 87 ? -17.983 -3.569 10.725 1.00 53.97 87 TYR A C 1
ATOM 713 O O . TYR A 1 87 ? -17.627 -2.397 10.787 1.00 53.97 87 TYR A O 1
ATOM 721 N N . ASN A 1 88 ? -18.287 -4.149 9.569 1.00 51.22 88 ASN A N 1
ATOM 722 C CA . ASN A 1 88 ? -18.623 -3.354 8.400 1.00 51.22 88 ASN A CA 1
ATOM 723 C C . ASN A 1 88 ? -19.635 -4.131 7.558 1.00 51.22 88 ASN A C 1
ATOM 725 O O . ASN A 1 88 ? -19.287 -5.109 6.897 1.00 51.22 88 ASN A O 1
ATOM 729 N N . ARG A 1 89 ? -20.907 -3.708 7.570 1.00 50.78 89 ARG A N 1
ATOM 730 C CA . ARG A 1 89 ? -21.788 -4.023 6.443 1.00 50.78 89 ARG A CA 1
ATOM 731 C C . ARG A 1 89 ? -21.270 -3.182 5.289 1.00 50.78 89 ARG A C 1
ATOM 733 O O . ARG A 1 89 ? -21.703 -2.045 5.116 1.00 50.78 89 ARG A O 1
ATOM 740 N N . LEU A 1 90 ? -20.311 -3.723 4.540 1.00 55.28 90 LEU A N 1
ATOM 741 C CA . LEU A 1 90 ? -19.907 -3.107 3.291 1.00 55.28 90 LEU A CA 1
ATOM 742 C C . LEU A 1 90 ? -21.189 -2.891 2.482 1.00 55.28 90 LEU A C 1
ATOM 744 O O . LEU A 1 90 ? -21.903 -3.844 2.191 1.00 55.28 90 LEU A O 1
ATOM 748 N N . ALA A 1 91 ? -21.484 -1.646 2.105 1.00 55.81 91 ALA A N 1
ATOM 749 C CA . ALA A 1 91 ? -22.617 -1.312 1.233 1.00 55.81 91 ALA A CA 1
ATOM 750 C C . ALA A 1 91 ? -22.438 -1.843 -0.209 1.00 55.81 91 ALA A C 1
ATOM 752 O O . ALA A 1 91 ? -23.081 -1.372 -1.144 1.00 55.81 91 ALA A O 1
ATOM 753 N N . TRP A 1 92 ? -21.516 -2.783 -0.403 1.00 58.50 92 TRP A N 1
ATOM 754 C CA . TRP A 1 92 ? -21.095 -3.301 -1.687 1.00 58.50 92 TRP A CA 1
ATOM 755 C C . TRP A 1 92 ? -21.877 -4.583 -1.976 1.00 58.50 92 TRP A C 1
ATOM 757 O O .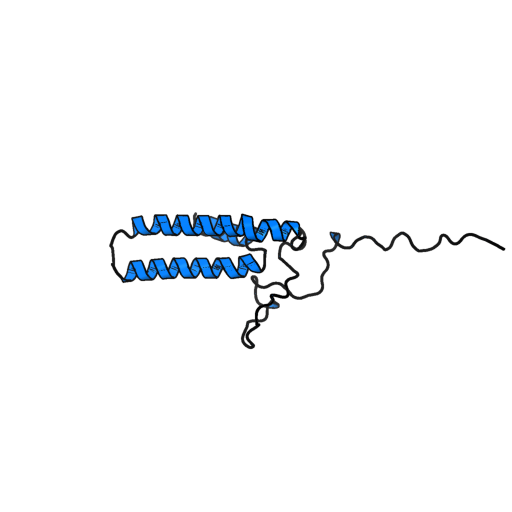 TRP A 1 92 ? -22.096 -5.380 -1.064 1.00 58.50 92 TRP A O 1
ATOM 767 N N . PRO A 1 93 ? -22.301 -4.802 -3.228 1.00 57.09 93 PRO A N 1
ATOM 768 C CA . PRO A 1 93 ? -23.030 -6.006 -3.591 1.00 57.09 93 PRO A CA 1
ATOM 769 C C . PRO A 1 93 ? -22.133 -7.235 -3.405 1.00 57.09 93 PRO A C 1
ATOM 771 O O . PRO A 1 93 ? -21.109 -7.370 -4.077 1.00 57.09 93 PRO A O 1
ATOM 774 N N . GLU A 1 94 ? -22.521 -8.137 -2.504 1.00 60.72 94 GLU A N 1
ATOM 775 C CA . GLU A 1 94 ? -21.904 -9.458 -2.411 1.00 60.72 94 GLU A CA 1
ATOM 776 C C . GLU A 1 94 ? -22.298 -10.266 -3.650 1.00 60.72 94 GLU A C 1
ATOM 778 O O . GLU A 1 94 ? -23.476 -10.436 -3.972 1.00 60.72 94 GLU A O 1
ATOM 783 N N . TRP A 1 95 ? -21.301 -10.734 -4.397 1.00 62.19 95 TRP A N 1
ATOM 784 C CA . TRP A 1 95 ? -21.547 -11.674 -5.482 1.00 62.19 95 TRP A CA 1
ATOM 785 C C . TRP A 1 95 ? -21.937 -13.019 -4.876 1.00 62.19 95 TRP A C 1
ATOM 787 O O . TRP A 1 95 ? -21.285 -13.485 -3.949 1.00 62.19 95 TRP A O 1
ATOM 797 N N . SER A 1 96 ? -22.945 -13.691 -5.434 1.00 65.81 96 SER A N 1
ATOM 798 C CA . SER A 1 96 ? -23.396 -15.009 -4.952 1.00 65.81 96 SER A CA 1
ATOM 799 C C . SER A 1 96 ? -22.299 -16.087 -4.964 1.00 65.81 96 SER A C 1
ATOM 801 O O . SER A 1 96 ? -22.446 -17.116 -4.313 1.00 65.81 96 SER A O 1
ATOM 803 N N . ALA A 1 97 ? -21.198 -15.843 -5.681 1.00 68.00 97 ALA A N 1
ATOM 804 C CA . ALA A 1 97 ? -20.015 -16.697 -5.755 1.00 68.00 97 ALA A CA 1
ATOM 805 C C . ALA A 1 97 ? -18.836 -16.230 -4.872 1.00 68.00 97 ALA A C 1
ATOM 807 O O . ALA A 1 97 ? -17.729 -16.749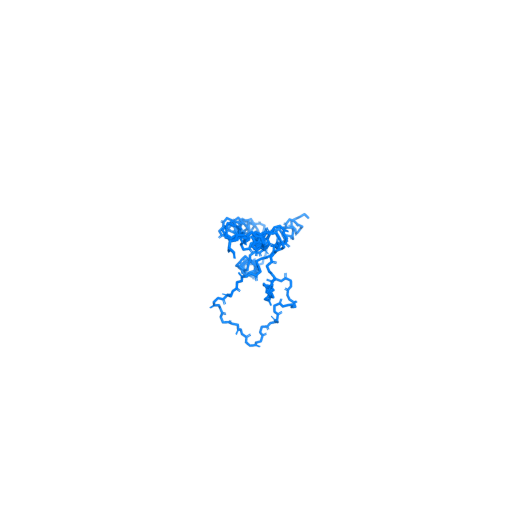 -5.017 1.00 68.00 97 ALA A O 1
ATOM 808 N N . SER A 1 98 ? -19.010 -15.239 -3.989 1.00 68.50 98 SER A N 1
ATOM 809 C CA . SER A 1 98 ? -17.929 -14.812 -3.094 1.00 68.50 98 SER A CA 1
ATOM 810 C C . SER A 1 98 ? -17.644 -15.873 -2.034 1.00 68.50 98 SER A C 1
ATOM 812 O O . SER A 1 98 ? -18.565 -16.442 -1.448 1.00 68.50 98 SER A O 1
ATOM 814 N N . VAL A 1 99 ? -16.362 -16.110 -1.755 1.00 65.00 99 VAL A N 1
ATOM 815 C CA . VAL A 1 99 ? -15.940 -17.013 -0.679 1.00 65.00 99 VAL A CA 1
ATOM 816 C C . VAL A 1 99 ? -16.491 -16.492 0.656 1.00 65.00 99 VAL A C 1
ATOM 818 O O . VAL A 1 99 ? -16.327 -15.302 0.939 1.00 65.00 99 VAL A O 1
ATOM 821 N N . PRO A 1 100 ? -17.121 -17.348 1.485 1.00 63.91 100 PRO A N 1
ATOM 822 C CA . PRO A 1 100 ? -17.611 -16.943 2.794 1.00 63.91 100 PRO A CA 1
ATOM 823 C C . PRO A 1 100 ? -16.513 -16.274 3.621 1.00 63.91 100 PRO A C 1
ATOM 825 O O . PRO A 1 100 ? -15.388 -16.771 3.697 1.00 63.91 100 PRO A O 1
ATOM 828 N N . GLN A 1 101 ? -16.856 -15.161 4.270 1.00 63.25 101 GLN A N 1
ATOM 829 C CA . GLN A 1 101 ? -15.908 -14.311 4.999 1.00 63.25 101 GLN A CA 1
ATOM 830 C C . GLN A 1 101 ? -15.141 -15.085 6.089 1.00 63.25 101 GLN A C 1
ATOM 832 O O . GLN A 1 101 ? -13.970 -14.813 6.330 1.00 63.25 101 GLN A O 1
ATOM 837 N N . ILE A 1 102 ? -15.761 -16.128 6.655 1.00 59.22 102 ILE A N 1
ATOM 838 C CA . ILE A 1 102 ? -15.167 -17.043 7.643 1.00 59.22 102 ILE A CA 1
ATOM 839 C C . ILE A 1 102 ? -13.967 -17.852 7.131 1.00 59.22 102 ILE A C 1
ATOM 841 O O . ILE A 1 102 ? -13.127 -18.263 7.926 1.00 59.22 102 ILE A O 1
ATOM 845 N N . TYR A 1 103 ? -13.871 -18.089 5.820 1.00 58.09 103 TYR A N 1
ATOM 846 C CA . TYR A 1 103 ? -12.770 -18.842 5.211 1.00 58.09 103 TYR A CA 1
ATOM 847 C C . TYR A 1 103 ? -11.612 -17.942 4.785 1.00 58.09 103 TYR A C 1
ATOM 849 O O . TYR A 1 103 ? -10.603 -18.427 4.276 1.00 58.09 103 TYR A O 1
ATOM 857 N N . SER A 1 104 ? -11.751 -16.630 4.974 1.00 59.81 104 SER A N 1
ATOM 858 C CA . SER A 1 104 ? -10.751 -15.657 4.586 1.00 59.81 104 SER A CA 1
ATOM 859 C C . SER A 1 104 ? -10.185 -14.970 5.814 1.00 59.81 104 SER A C 1
ATOM 861 O O . SER A 1 104 ? -10.858 -14.205 6.500 1.00 59.81 104 SER A O 1
ATOM 863 N N . LEU A 1 105 ? -8.877 -15.128 5.997 1.00 57.84 105 LEU A N 1
ATOM 864 C CA . LEU A 1 105 ? -8.061 -14.278 6.856 1.00 57.84 105 LEU A CA 1
ATOM 865 C C . LEU A 1 105 ? -7.968 -12.841 6.329 1.00 57.84 105 LEU A C 1
ATOM 867 O O . LEU A 1 105 ? -7.042 -12.155 6.726 1.00 57.84 105 LEU A O 1
ATOM 871 N N . PHE A 1 106 ? -8.859 -12.363 5.463 1.00 54.56 106 PHE A N 1
ATOM 872 C CA . PHE A 1 106 ? -8.854 -11.009 4.902 1.00 54.56 106 PHE A CA 1
ATOM 873 C C . PHE A 1 106 ? -10.239 -10.350 4.912 1.00 54.56 106 PHE A C 1
ATOM 875 O O . PHE A 1 106 ? -10.360 -9.167 4.616 1.00 54.56 106 PHE A O 1
ATOM 882 N N . LEU A 1 107 ? -11.295 -11.074 5.276 1.00 57.66 107 LEU A N 1
ATOM 883 C CA . LEU A 1 107 ? -12.648 -10.523 5.310 1.00 57.66 107 LEU A CA 1
ATOM 884 C C . LEU A 1 107 ? -13.099 -10.309 6.766 1.00 57.66 107 LEU A C 1
ATOM 886 O O . LEU A 1 107 ? -12.646 -11.036 7.655 1.00 57.66 107 LEU A O 1
ATOM 890 N N . PRO A 1 108 ? -13.938 -9.291 7.038 1.00 55.81 108 PRO A N 1
ATOM 891 C CA . PRO A 1 108 ? -14.484 -9.066 8.373 1.00 55.81 108 PRO A CA 1
ATOM 892 C C . PRO A 1 108 ? -15.333 -10.271 8.792 1.00 55.81 108 PRO A C 1
ATOM 894 O O . PRO A 1 108 ? -16.122 -10.789 8.006 1.00 55.81 108 PRO A O 1
ATOM 897 N N . LEU A 1 109 ? -15.159 -10.745 10.024 1.00 55.38 109 LEU A N 1
ATOM 898 C CA . LEU A 1 109 ? -15.936 -11.862 10.552 1.00 55.38 109 LEU A CA 1
ATOM 899 C C . LEU A 1 109 ? -17.281 -11.340 11.055 1.00 55.38 109 LEU A C 1
ATOM 901 O O . LEU A 1 109 ? -17.357 -10.671 12.082 1.00 55.38 109 LEU A O 1
ATOM 905 N N . ASN A 1 110 ? -18.354 -11.670 10.340 1.00 52.78 110 ASN A N 1
ATOM 906 C CA . ASN A 1 110 ? -19.710 -11.364 10.773 1.00 52.78 110 ASN A CA 1
ATOM 907 C C . ASN A 1 110 ? -20.131 -12.333 11.893 1.00 52.78 110 ASN A C 1
ATOM 909 O O . ASN A 1 110 ? -20.773 -13.354 11.655 1.00 52.78 110 ASN A O 1
ATOM 913 N N . SER A 1 111 ? -19.740 -12.035 13.128 1.00 46.31 111 SER A N 1
ATOM 914 C CA . SER A 1 111 ? -20.264 -12.709 14.318 1.00 46.31 111 SER A CA 1
ATOM 915 C C . SER A 1 111 ? -20.324 -11.718 15.470 1.00 46.31 111 SER A C 1
ATOM 917 O O . SER A 1 111 ? -19.344 -11.037 15.748 1.00 46.31 111 SER A O 1
ATOM 919 N N . ARG A 1 112 ? -21.500 -11.642 16.097 1.00 53.00 112 ARG A N 1
ATOM 920 C CA . ARG A 1 112 ? -21.941 -10.742 17.177 1.00 53.00 112 ARG A CA 1
ATOM 921 C C . ARG A 1 112 ? -21.060 -10.782 18.446 1.00 53.00 112 ARG A C 1
ATOM 923 O O . ARG A 1 112 ? -21.548 -11.141 19.514 1.00 53.00 112 ARG A O 1
ATOM 930 N N . HIS A 1 113 ? -19.782 -10.435 18.355 1.00 51.44 113 HIS A N 1
ATOM 931 C CA . HIS A 1 113 ? -18.870 -10.373 19.494 1.00 51.44 113 HIS A CA 1
ATOM 932 C C . HIS A 1 113 ? -18.523 -8.914 19.793 1.00 51.44 113 HIS A C 1
ATOM 934 O O . HIS A 1 113 ? -17.722 -8.284 19.108 1.00 51.44 113 HIS A O 1
ATOM 940 N N . THR A 1 114 ? -19.164 -8.356 20.815 1.00 54.97 114 THR A N 1
ATOM 941 C CA . THR A 1 114 ? -18.669 -7.159 21.502 1.00 54.97 114 THR A CA 1
ATOM 942 C C . THR A 1 114 ? -17.362 -7.523 22.220 1.00 54.97 114 THR A C 1
ATOM 944 O O . THR A 1 114 ? -17.353 -8.565 22.890 1.00 54.97 114 THR A O 1
ATOM 947 N N . PRO A 1 115 ? -16.278 -6.729 22.093 1.00 56.47 115 PRO A N 1
ATOM 948 C CA . PRO A 1 115 ? -15.048 -6.948 22.854 1.00 56.47 115 PRO A CA 1
ATOM 949 C C . PRO A 1 115 ? -15.353 -7.006 24.355 1.00 56.47 115 PRO A C 1
ATOM 951 O O . PRO A 1 115 ? -16.295 -6.362 24.823 1.00 56.47 115 PRO A O 1
ATOM 954 N N . LEU A 1 116 ? -14.579 -7.782 25.115 1.00 57.78 116 LEU A N 1
ATOM 955 C CA . LEU A 1 116 ? -14.870 -7.998 26.533 1.00 57.78 116 LEU A CA 1
ATOM 956 C C . LEU A 1 116 ? -14.685 -6.701 27.333 1.00 57.78 116 LEU A C 1
ATOM 958 O O . LEU A 1 116 ? -15.456 -6.447 28.254 1.00 57.78 116 LEU A O 1
ATOM 962 N N . TYR A 1 117 ? -13.706 -5.876 26.942 1.00 59.69 117 TYR A N 1
ATOM 963 C CA . TYR A 1 117 ? -13.420 -4.580 27.574 1.00 59.69 117 TYR A CA 1
ATOM 964 C C . TYR A 1 117 ? -14.297 -3.423 27.079 1.00 59.69 117 TYR A C 1
ATOM 966 O O . TYR A 1 117 ? -14.247 -2.345 27.660 1.00 59.69 117 TYR A O 1
ATOM 974 N N . ASP A 1 118 ? -15.071 -3.634 26.013 1.00 58.22 118 ASP A N 1
ATOM 975 C CA . ASP A 1 118 ? -15.972 -2.626 25.427 1.00 58.22 118 ASP A CA 1
ATOM 976 C C . ASP A 1 118 ? -17.428 -2.841 25.879 1.00 58.22 118 ASP A C 1
ATOM 978 O O . ASP A 1 118 ? -18.328 -2.070 25.553 1.00 58.22 118 ASP A O 1
ATOM 982 N N . ARG A 1 119 ? -17.677 -3.909 26.653 1.00 59.19 119 ARG A N 1
ATOM 983 C CA . ARG A 1 119 ? -18.889 -4.027 27.459 1.00 59.19 119 ARG A CA 1
ATOM 984 C C . ARG A 1 119 ? -18.797 -2.989 28.565 1.00 59.19 119 ARG A C 1
ATOM 986 O O . ARG A 1 119 ? -18.036 -3.167 29.515 1.00 59.19 119 ARG A O 1
ATOM 993 N N . GLU A 1 120 ? -19.577 -1.921 28.447 1.00 60.59 120 GLU A N 1
ATOM 994 C CA . GLU A 1 120 ? -19.898 -1.090 29.601 1.00 60.59 120 GLU A CA 1
ATOM 995 C C . GLU A 1 120 ? -20.323 -2.027 30.741 1.00 60.59 120 GLU A C 1
ATOM 997 O O . GLU A 1 120 ? -21.197 -2.877 30.569 1.00 60.59 120 GLU A O 1
ATOM 1002 N N . VAL A 1 121 ? -19.638 -1.949 31.885 1.00 55.38 121 VAL A N 1
ATOM 1003 C CA . VAL A 1 121 ? -20.015 -2.673 33.104 1.00 55.38 121 VAL A CA 1
ATOM 1004 C C . VAL A 1 121 ? -21.296 -2.020 33.619 1.00 55.38 121 VAL A C 1
ATOM 1006 O O . VAL A 1 121 ? -21.263 -1.179 34.510 1.00 55.38 121 VAL A O 1
ATOM 1009 N N . SER A 1 122 ? -22.425 -2.348 33.005 1.00 52.25 122 SER A N 1
ATOM 1010 C CA . SER A 1 122 ? -23.740 -1.803 33.338 1.00 52.25 122 SER A CA 1
ATOM 1011 C C . SER A 1 122 ? -24.558 -2.743 34.227 1.00 52.25 122 SER A C 1
ATOM 1013 O O . SER A 1 122 ? -25.774 -2.653 34.208 1.00 52.25 122 SER A O 1
ATOM 1015 N N . ASP A 1 123 ? -23.916 -3.623 35.009 1.00 52.38 123 ASP A N 1
ATOM 1016 C CA . ASP A 1 123 ? -24.610 -4.662 35.797 1.00 52.38 123 ASP A CA 1
ATOM 1017 C C . ASP A 1 123 ? -24.231 -4.683 37.300 1.00 52.38 123 ASP A C 1
ATOM 1019 O O . ASP A 1 123 ? -24.378 -5.709 37.958 1.00 52.38 123 ASP A O 1
ATOM 1023 N N . VAL A 1 124 ? -23.734 -3.583 37.893 1.00 52.53 124 VAL A N 1
ATOM 1024 C CA . VAL A 1 124 ? -23.404 -3.550 39.349 1.00 52.53 124 VAL A CA 1
ATOM 1025 C C . VAL A 1 124 ? -24.143 -2.450 40.130 1.00 52.53 124 VAL A C 1
ATOM 1027 O O . VAL A 1 124 ? -23.818 -2.192 41.283 1.00 52.53 124 VAL A O 1
ATOM 1030 N N . ALA A 1 125 ? -25.158 -1.797 39.560 1.00 51.91 125 ALA A N 1
ATOM 1031 C CA . ALA A 1 125 ? -25.838 -0.695 40.254 1.00 51.91 125 ALA A CA 1
ATOM 1032 C C . ALA A 1 125 ? -27.365 -0.675 40.105 1.00 51.91 125 ALA A C 1
ATOM 1034 O O . ALA A 1 125 ? -27.947 0.403 40.067 1.00 51.91 125 ALA A O 1
ATOM 1035 N N . GLU A 1 126 ? -28.029 -1.831 40.039 1.00 51.56 126 GLU A N 1
ATOM 1036 C CA . GLU A 1 126 ? -29.495 -1.846 40.138 1.00 51.56 126 GLU A CA 1
ATOM 1037 C C . GLU A 1 126 ? -30.047 -3.157 40.711 1.00 51.56 126 GLU A C 1
ATOM 1039 O O . GLU A 1 126 ? -30.983 -3.738 40.181 1.00 51.56 126 GLU A O 1
ATOM 1044 N N . ASP A 1 127 ? -29.475 -3.631 41.819 1.00 50.03 127 ASP A N 1
ATOM 1045 C CA . ASP A 1 127 ? -30.206 -4.556 42.683 1.00 50.03 127 ASP A CA 1
ATOM 1046 C C . ASP A 1 127 ? -30.032 -4.144 44.150 1.00 50.03 127 ASP A C 1
ATOM 1048 O O . ASP A 1 127 ? -28.939 -4.183 44.717 1.00 50.03 127 ASP A O 1
ATOM 1052 N N . THR A 1 128 ? -31.160 -3.783 44.767 1.00 50.88 128 THR A N 1
ATOM 1053 C CA . THR A 1 128 ? -31.406 -3.615 46.213 1.00 50.88 128 THR A CA 1
ATOM 1054 C C . THR A 1 128 ? -30.848 -2.387 46.952 1.00 50.88 128 THR A C 1
ATOM 1056 O O . THR A 1 128 ? -30.158 -2.523 47.952 1.00 50.88 128 THR A O 1
ATOM 1059 N N . ASP A 1 129 ? -31.313 -1.191 46.577 1.00 46.69 129 ASP A N 1
ATOM 1060 C CA . ASP A 1 129 ? -31.611 -0.119 47.547 1.00 46.69 129 ASP A CA 1
ATOM 1061 C C . ASP A 1 129 ? -33.086 0.300 47.383 1.00 46.69 129 ASP A C 1
ATOM 1063 O O . ASP A 1 129 ? -33.425 1.271 46.708 1.00 46.69 129 ASP A O 1
ATOM 1067 N N . ALA A 1 130 ? -33.996 -0.483 47.972 1.00 50.19 130 ALA A N 1
ATOM 1068 C CA . ALA A 1 130 ? -35.383 -0.071 48.187 1.00 50.19 130 ALA A CA 1
ATOM 1069 C C . ALA A 1 130 ? -35.534 0.352 49.663 1.00 50.19 130 ALA A C 1
ATOM 1071 O O . ALA A 1 130 ? -35.278 -0.472 50.547 1.00 50.19 130 ALA A O 1
ATOM 1072 N N . PRO A 1 131 ? -35.911 1.609 49.965 1.00 51.16 131 PRO A N 1
ATOM 1073 C CA . PRO A 1 131 ? -36.049 2.074 51.338 1.00 51.16 131 PRO A CA 1
ATOM 1074 C C . PRO A 1 131 ? -37.300 1.489 52.006 1.00 51.16 131 PRO A C 1
ATOM 1076 O O . PRO A 1 131 ? -38.350 1.334 51.385 1.00 51.16 131 PRO A O 1
ATOM 1079 N N . ALA A 1 132 ? -37.169 1.196 53.299 1.00 53.03 132 ALA A N 1
ATOM 1080 C CA . ALA A 1 132 ? -38.264 0.836 54.188 1.00 53.03 132 ALA A CA 1
ATOM 1081 C C . ALA A 1 132 ? -39.297 1.976 54.318 1.00 53.03 132 ALA A C 1
ATOM 1083 O O . ALA A 1 132 ? -38.919 3.129 54.519 1.00 53.03 132 ALA A O 1
ATOM 1084 N N . 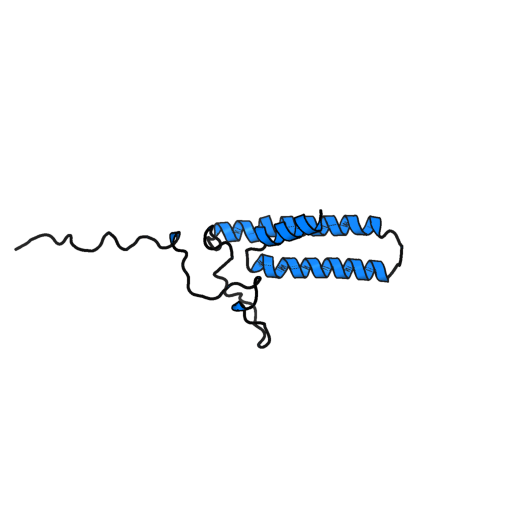GLY A 1 133 ? -40.582 1.621 54.262 1.00 49.09 133 GLY A N 1
ATOM 1085 C CA . GLY A 1 133 ? -41.751 2.453 54.591 1.00 49.09 133 GLY A CA 1
ATOM 1086 C C . GLY A 1 133 ? -43.010 1.780 54.026 1.00 49.09 133 GLY A C 1
ATOM 1087 O O . GLY A 1 133 ? -43.008 1.414 52.854 1.00 49.09 133 GLY A O 1
ATOM 1088 N N . ASP A 1 134 ? -44.084 1.482 54.753 1.00 39.91 134 ASP A N 1
ATOM 1089 C CA . ASP A 1 134 ? -44.512 1.700 56.146 1.00 39.91 134 ASP A CA 1
ATOM 1090 C C . ASP A 1 134 ? -45.102 0.386 56.700 1.00 39.91 134 ASP A C 1
ATOM 1092 O O . ASP A 1 134 ? -45.627 -0.413 55.884 1.00 39.91 134 ASP A O 1
#

pLDDT: mean 71.31, std 13.83, range [39.91, 91.38]

Radius of gyration: 22.79 Å; 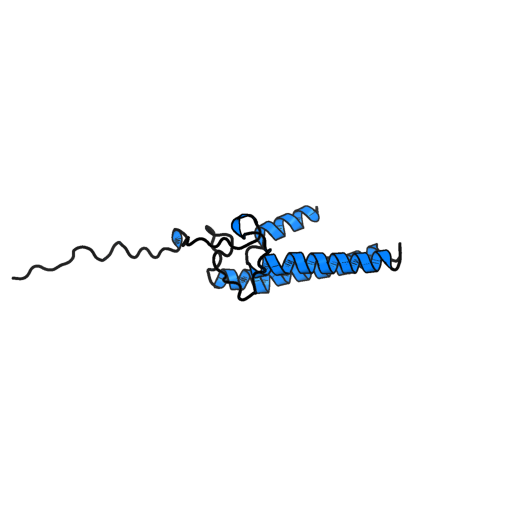chains: 1; bounding box: 61×27×80 Å

Organism: NCBI:txid265543

Sequence (134 aa):
GFCMIWEYFVMVFCRSALSVHFFPRILLLYFVLYHIYFLSAPYAWFDVALVPWFLFLAQAMAYTIVVLEIPAAARGAMSAECPREVYNRLAWPEWSASVPQIYSLFLPLNSRHTPLYDREVSDVAEDTDAPAGD

Foldseek 3Di:
DVVVVVVVLCVQQLQELVSLVPLVVVLVVLVVVLVVVCVVDPPDPNVVSVVVSVVVNVVSSVCSVPPPVVVCVVVVLADPQRNHRQDDPDPDDDDPPDDPQVVDPRHRDPDPDDDPVNPDPPPPPPDDDDDDDD

Secondary structure (DSSP, 8-state):
-HHHHHHHHHHHH--SHHHHHHHHHHHHHHHHHHHHHHHHSTTSSHHHHHHHHHHHHHHHHHHIIIIIIHHHHHTTS--SS--S------SSPPPTTSPPGGG-TTS---S----TTTS---SSSSS--PPP--